Protein AF-A0A924E910-F1 (afdb_monomer)

Structure (mmCIF, N/CA/C/O backbone):
data_AF-A0A924E910-F1
#
_entry.id   AF-A0A924E910-F1
#
loop_
_atom_site.gro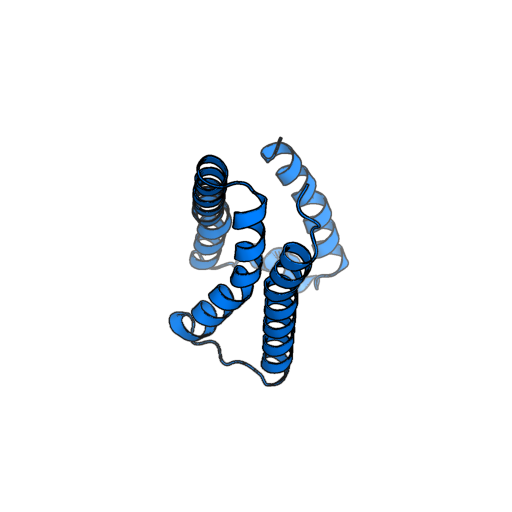up_PDB
_atom_site.id
_atom_site.type_symbol
_atom_site.label_atom_id
_atom_site.label_alt_id
_atom_site.label_comp_id
_atom_site.label_asym_id
_atom_site.label_entity_id
_atom_site.label_seq_id
_atom_site.pdbx_PDB_ins_code
_atom_site.Cartn_x
_atom_site.Cartn_y
_atom_site.Cartn_z
_atom_site.occupancy
_atom_site.B_iso_or_equiv
_atom_site.auth_seq_id
_atom_site.auth_comp_id
_atom_site.auth_asym_id
_atom_site.auth_atom_id
_atom_site.pdbx_PDB_model_num
ATOM 1 N N . PHE A 1 1 ? -12.199 16.173 -6.540 1.00 52.50 1 PHE A N 1
ATOM 2 C CA . PHE A 1 1 ? -10.868 16.522 -6.000 1.00 52.50 1 PHE A CA 1
ATOM 3 C C . PHE A 1 1 ? -9.825 15.440 -6.302 1.00 52.50 1 PHE A C 1
ATOM 5 O O . PHE A 1 1 ? -8.836 15.758 -6.940 1.00 52.50 1 PHE A O 1
ATOM 12 N N . VAL A 1 2 ? -10.078 14.164 -5.962 1.00 58.75 2 VAL A N 1
ATOM 13 C CA . VAL A 1 2 ? -9.112 13.043 -6.094 1.00 58.75 2 VAL A CA 1
ATOM 14 C C . VAL A 1 2 ? -8.5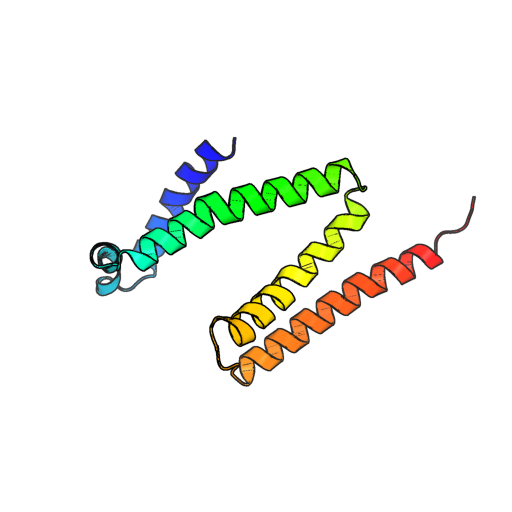35 12.845 -7.507 1.00 58.75 2 VAL A C 1
ATOM 16 O O . VAL A 1 2 ? -7.335 12.647 -7.646 1.00 58.75 2 VAL A O 1
ATOM 19 N N . VAL A 1 3 ? -9.348 12.962 -8.563 1.00 62.03 3 VAL A N 1
ATOM 20 C CA . VAL A 1 3 ? -8.888 12.710 -9.946 1.00 62.03 3 VAL A CA 1
ATOM 21 C C . VAL A 1 3 ? -7.816 13.713 -10.393 1.00 62.03 3 VAL A C 1
ATOM 23 O O . VAL A 1 3 ? -6.813 13.324 -10.980 1.00 62.03 3 VAL A O 1
ATOM 26 N N . TRP A 1 4 ? -7.985 14.995 -10.053 1.00 60.81 4 TRP A N 1
ATOM 27 C CA . TRP A 1 4 ? -7.036 16.050 -10.425 1.00 60.81 4 TRP A CA 1
ATOM 28 C C . TRP A 1 4 ? -5.718 15.935 -9.648 1.00 60.81 4 TRP A C 1
ATOM 30 O O . TRP A 1 4 ? -4.646 16.106 -10.223 1.00 60.81 4 TRP A O 1
ATOM 40 N N . SER A 1 5 ? -5.776 15.570 -8.360 1.00 66.81 5 SER A N 1
ATOM 41 C CA . SER A 1 5 ? -4.567 15.308 -7.567 1.00 66.81 5 SER A CA 1
ATOM 42 C C . SER A 1 5 ? -3.782 14.094 -8.070 1.00 66.81 5 SER A C 1
ATOM 44 O O . SER A 1 5 ? -2.555 14.111 -8.024 1.00 66.81 5 SER A O 1
ATOM 46 N N . SER A 1 6 ? -4.457 13.064 -8.595 1.00 72.31 6 SER A N 1
ATOM 47 C CA . SER A 1 6 ? -3.780 11.901 -9.179 1.00 72.31 6 SER A CA 1
ATOM 48 C C . SER A 1 6 ? -2.978 12.280 -10.422 1.00 72.31 6 SER A C 1
ATOM 50 O O . SER A 1 6 ? -1.845 11.832 -10.559 1.00 72.31 6 SER A O 1
ATOM 52 N N . SER A 1 7 ? -3.507 13.153 -11.286 1.00 75.62 7 SER A N 1
ATOM 53 C CA . SER A 1 7 ? -2.764 13.656 -12.450 1.00 75.62 7 SER A CA 1
ATOM 54 C C . SER A 1 7 ? -1.543 14.478 -12.044 1.00 75.62 7 SER A C 1
ATOM 56 O O . SER A 1 7 ? -0.474 14.315 -12.628 1.00 75.62 7 SER A O 1
ATOM 58 N N . VAL A 1 8 ? -1.677 15.311 -11.006 1.00 84.44 8 VAL A N 1
ATOM 59 C CA . VAL A 1 8 ? -0.549 16.078 -10.462 1.00 84.44 8 VAL A CA 1
ATOM 60 C C . VAL A 1 8 ? 0.523 15.158 -9.891 1.00 84.44 8 VAL A C 1
ATOM 62 O O . VAL A 1 8 ? 1.686 15.493 -10.037 1.00 84.44 8 VAL A O 1
ATOM 65 N N . ALA A 1 9 ? 0.173 14.010 -9.299 1.00 83.81 9 ALA A N 1
ATOM 66 C CA . ALA A 1 9 ? 1.138 13.055 -8.748 1.00 83.81 9 ALA A CA 1
ATOM 67 C C . ALA A 1 9 ? 1.951 12.305 -9.822 1.00 83.81 9 ALA A C 1
ATOM 69 O O . ALA A 1 9 ? 3.086 11.916 -9.555 1.00 83.81 9 ALA A O 1
ATOM 70 N N . ILE A 1 10 ? 1.428 12.143 -11.043 1.00 86.81 10 ILE A N 1
ATOM 71 C CA . ILE A 1 10 ? 2.152 11.462 -12.133 1.00 86.81 10 ILE A CA 1
ATOM 72 C C . ILE A 1 10 ? 3.457 12.195 -12.461 1.00 86.81 10 ILE A C 1
ATOM 74 O O . ILE A 1 10 ? 4.506 11.566 -12.559 1.00 86.81 10 ILE A O 1
ATOM 78 N N . LEU A 1 11 ? 3.408 13.523 -12.587 1.00 88.75 11 LEU A N 1
ATOM 79 C CA . LEU A 1 11 ? 4.567 14.343 -12.947 1.00 88.75 11 LEU A CA 1
ATOM 80 C C . LEU A 1 11 ? 5.748 14.233 -11.960 1.00 88.75 11 LEU A C 1
ATOM 82 O O . LEU A 1 11 ? 6.851 13.951 -12.423 1.00 88.75 11 LEU A O 1
ATOM 86 N N . PRO A 1 12 ? 5.584 14.403 -10.630 1.00 90.50 12 PRO A N 1
ATOM 87 C CA . PRO A 1 12 ? 6.669 14.246 -9.676 1.00 90.50 12 PRO A CA 1
ATOM 88 C C . PRO A 1 12 ? 7.150 12.799 -9.591 1.00 90.50 12 PRO A C 1
ATOM 90 O O . PRO A 1 12 ? 8.354 12.599 -9.501 1.00 90.50 12 PRO A O 1
ATOM 93 N N . PHE A 1 13 ? 6.277 11.786 -9.685 1.00 89.31 13 PHE A N 1
ATOM 94 C CA . PHE A 1 13 ? 6.741 10.391 -9.715 1.00 89.31 13 PHE A CA 1
ATOM 95 C C . PHE A 1 13 ? 7.563 10.082 -10.969 1.00 89.31 13 PHE A C 1
ATOM 97 O O . PHE A 1 13 ? 8.596 9.423 -10.879 1.00 89.31 13 PHE A O 1
ATOM 104 N N . MET A 1 14 ? 7.154 10.603 -12.126 1.00 89.12 14 MET A N 1
ATOM 105 C CA . MET A 1 14 ? 7.890 10.450 -13.377 1.00 89.12 14 MET A CA 1
ATOM 106 C C . MET A 1 14 ? 9.220 11.214 -13.338 1.00 89.12 14 MET A C 1
ATOM 108 O O . MET A 1 14 ? 10.241 10.668 -13.740 1.00 89.12 14 MET A O 1
ATOM 112 N N . ALA A 1 15 ? 9.244 12.431 -12.785 1.00 91.06 15 ALA A N 1
ATOM 113 C CA . ALA A 1 15 ? 10.478 13.184 -12.573 1.00 91.06 15 ALA A CA 1
ATOM 114 C C . ALA A 1 15 ? 11.443 12.440 -11.638 1.00 91.06 15 ALA A C 1
ATOM 116 O O . ALA A 1 15 ? 12.611 12.280 -11.982 1.00 91.06 15 ALA A O 1
ATOM 117 N N . LEU A 1 16 ? 10.944 11.927 -10.507 1.00 91.44 16 LEU A N 1
ATOM 118 C CA . LEU A 1 16 ? 11.732 11.143 -9.555 1.00 91.44 16 LEU A CA 1
ATOM 119 C C . LEU A 1 16 ? 12.300 9.874 -10.201 1.00 91.44 16 LEU A C 1
ATOM 121 O O . LEU A 1 16 ? 13.498 9.627 -10.085 1.00 91.44 16 LEU A O 1
ATOM 125 N N . SER A 1 17 ? 11.480 9.111 -10.928 1.00 90.19 17 SER A N 1
ATOM 126 C CA . SER A 1 17 ? 11.937 7.918 -11.653 1.00 90.19 17 SER A CA 1
ATOM 127 C C . SER A 1 17 ? 13.026 8.269 -12.672 1.00 90.19 17 SER A C 1
ATOM 129 O O . SER A 1 17 ? 14.064 7.619 -12.722 1.00 90.19 17 SER A O 1
ATOM 131 N N . LEU A 1 18 ? 12.878 9.365 -13.423 1.00 89.00 18 LEU A N 1
ATOM 132 C CA . LEU A 1 18 ? 13.910 9.801 -14.368 1.00 89.00 18 LEU A CA 1
ATOM 133 C C . LEU A 1 18 ? 15.215 10.228 -13.677 1.00 89.00 18 LEU A C 1
ATOM 135 O O . LEU A 1 18 ? 16.285 10.015 -14.250 1.00 89.00 18 LEU A O 1
ATOM 139 N N . THR A 1 19 ? 15.155 10.817 -12.481 1.00 93.00 19 THR A N 1
ATOM 140 C CA . THR A 1 19 ? 16.353 11.254 -11.744 1.00 93.00 19 THR A CA 1
ATOM 141 C C . THR A 1 19 ? 17.054 10.140 -10.969 1.00 93.00 19 THR A C 1
ATOM 143 O O . THR A 1 19 ? 18.274 10.198 -10.843 1.00 93.00 19 THR A O 1
ATOM 146 N N . PHE A 1 20 ? 16.312 9.160 -10.443 1.00 93.38 20 PHE A N 1
ATOM 147 C CA . PHE A 1 20 ? 16.840 8.154 -9.511 1.00 93.38 20 PHE A CA 1
ATOM 148 C C . PHE A 1 20 ? 16.936 6.744 -10.098 1.00 93.38 20 PHE A C 1
ATOM 150 O O . PHE A 1 20 ? 17.830 6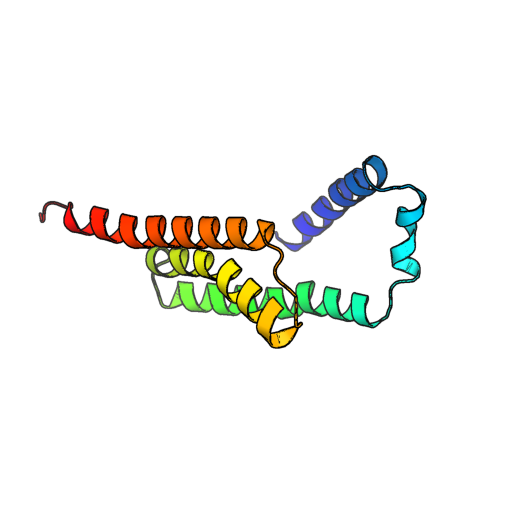.003 -9.694 1.00 93.38 20 PHE A O 1
ATOM 157 N N . ASP A 1 21 ? 16.059 6.363 -11.033 1.00 89.25 21 ASP A N 1
ATOM 158 C CA . ASP A 1 21 ? 16.114 5.029 -11.630 1.00 89.25 21 ASP A CA 1
ATOM 159 C C . ASP A 1 21 ? 17.172 4.963 -12.733 1.00 89.25 21 ASP A C 1
ATOM 161 O O . ASP A 1 21 ? 17.375 5.901 -13.517 1.00 89.25 21 ASP A O 1
ATOM 165 N N . ASP A 1 22 ? 17.804 3.796 -12.829 1.00 89.38 22 ASP A N 1
ATOM 166 C CA . ASP A 1 22 ? 18.791 3.500 -13.858 1.00 89.38 22 ASP A CA 1
ATOM 167 C C . ASP A 1 22 ? 18.208 3.732 -15.267 1.00 89.38 22 ASP A C 1
ATOM 169 O O . ASP A 1 22 ? 17.091 3.278 -15.557 1.00 89.38 22 ASP A O 1
ATOM 173 N N . PRO A 1 23 ? 18.945 4.374 -16.196 1.00 88.12 23 PRO A N 1
ATOM 174 C CA . PRO A 1 23 ? 18.435 4.671 -17.535 1.00 88.12 23 PRO A CA 1
ATOM 175 C C . PRO A 1 23 ? 17.929 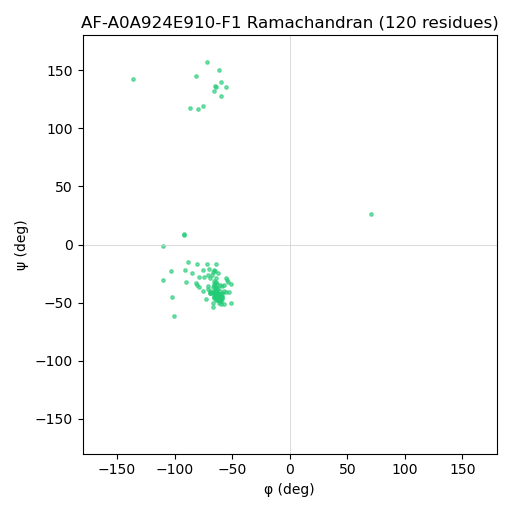3.443 -18.303 1.00 88.12 23 PRO A C 1
ATOM 177 O O . PRO A 1 23 ? 17.016 3.566 -19.119 1.00 88.12 23 PRO A O 1
ATOM 180 N N . SER A 1 24 ? 18.488 2.263 -18.020 1.00 87.00 24 SER A N 1
ATOM 181 C CA . SER A 1 24 ? 18.095 0.980 -18.614 1.00 87.00 24 SER A CA 1
ATOM 182 C C . SER A 1 24 ? 16.717 0.479 -18.155 1.00 87.00 24 SER A C 1
ATOM 184 O O . SER A 1 24 ? 16.094 -0.325 -18.848 1.00 87.00 24 SER A O 1
ATOM 186 N N . LEU A 1 25 ? 16.214 0.949 -17.009 1.00 87.12 25 LEU A N 1
ATOM 187 C CA . LEU A 1 25 ? 14.940 0.520 -16.427 1.00 87.12 25 LEU A CA 1
ATOM 188 C C . LEU A 1 25 ? 13.751 1.376 -16.886 1.00 87.12 25 LEU A C 1
ATOM 190 O O . LEU A 1 25 ? 12.620 0.890 -16.875 1.00 87.12 25 LEU A O 1
ATOM 194 N N . ARG A 1 26 ? 14.000 2.610 -17.343 1.00 86.75 26 ARG A N 1
ATOM 195 C CA . ARG A 1 26 ? 12.977 3.638 -17.633 1.00 86.75 26 ARG A CA 1
ATOM 196 C C . ARG A 1 26 ? 11.870 3.192 -18.589 1.00 86.75 26 ARG A C 1
ATOM 198 O O . ARG A 1 26 ? 10.742 3.663 -18.483 1.00 86.75 26 ARG A O 1
ATOM 205 N N . TRP A 1 27 ? 12.183 2.283 -19.510 1.00 87.38 27 TRP A N 1
ATOM 206 C CA . TRP A 1 27 ? 11.254 1.817 -20.545 1.00 87.38 27 TRP A CA 1
ATOM 207 C C . TRP A 1 27 ? 10.791 0.371 -20.356 1.00 87.38 27 TRP A C 1
ATOM 209 O O . TRP A 1 27 ? 9.947 -0.097 -21.111 1.00 87.38 27 TRP A O 1
ATOM 219 N N . ARG A 1 28 ? 11.271 -0.336 -19.324 1.00 87.94 28 ARG A N 1
ATOM 220 C CA . ARG A 1 28 ? 10.954 -1.764 -19.109 1.00 87.94 28 ARG A CA 1
ATOM 221 C C . ARG A 1 28 ? 9.481 -2.041 -18.825 1.00 87.94 28 ARG A C 1
ATOM 223 O O . ARG A 1 28 ? 9.045 -3.183 -18.925 1.00 87.94 28 ARG A O 1
ATOM 230 N N . TRP A 1 29 ? 8.710 -1.020 -18.463 1.00 85.69 29 TRP A N 1
ATOM 231 C CA . TRP A 1 29 ? 7.265 -1.143 -18.291 1.00 85.69 29 TRP A CA 1
ATOM 232 C C . TRP A 1 29 ? 6.538 -1.438 -19.614 1.00 85.69 29 TRP A C 1
ATOM 234 O O . TRP A 1 29 ? 5.450 -2.010 -19.578 1.00 85.69 29 TRP A O 1
ATOM 244 N N . LEU A 1 30 ? 7.141 -1.123 -20.769 1.00 88.56 30 LEU A N 1
ATOM 245 C CA . LEU A 1 30 ? 6.621 -1.505 -22.088 1.00 88.56 30 LEU A CA 1
ATOM 246 C C . LEU A 1 30 ? 6.644 -3.027 -22.294 1.00 88.56 30 LEU A C 1
ATOM 248 O O . LEU A 1 30 ? 5.743 -3.573 -22.922 1.00 88.56 30 LEU A O 1
ATOM 252 N N . ASP A 1 31 ? 7.617 -3.708 -21.686 1.00 92.88 31 ASP A N 1
ATOM 253 C CA . ASP A 1 31 ? 7.763 -5.168 -21.727 1.00 92.88 31 ASP A CA 1
ATOM 254 C C . ASP A 1 31 ? 7.059 -5.863 -20.547 1.00 92.88 31 ASP A C 1
ATOM 256 O O . ASP A 1 31 ? 7.246 -7.060 -20.297 1.00 92.88 31 ASP A O 1
ATOM 260 N N . ALA A 1 32 ? 6.271 -5.121 -19.762 1.00 90.94 32 ALA A N 1
ATOM 261 C CA . ALA A 1 32 ? 5.589 -5.677 -18.606 1.00 90.94 32 ALA A CA 1
ATOM 262 C C . ALA A 1 32 ? 4.562 -6.733 -19.031 1.00 90.94 32 ALA A C 1
ATOM 264 O O . ALA A 1 32 ? 3.763 -6.547 -19.950 1.00 90.94 32 ALA A O 1
ATOM 265 N N . ARG A 1 33 ? 4.542 -7.851 -18.301 1.00 94.69 33 ARG A N 1
ATOM 266 C CA . ARG A 1 33 ? 3.580 -8.930 -18.541 1.00 94.69 33 ARG A CA 1
ATOM 267 C C . ARG A 1 33 ? 2.144 -8.422 -18.339 1.00 94.69 33 ARG A C 1
ATOM 269 O O . ARG A 1 33 ? 1.916 -7.599 -17.449 1.00 94.69 33 ARG A O 1
ATOM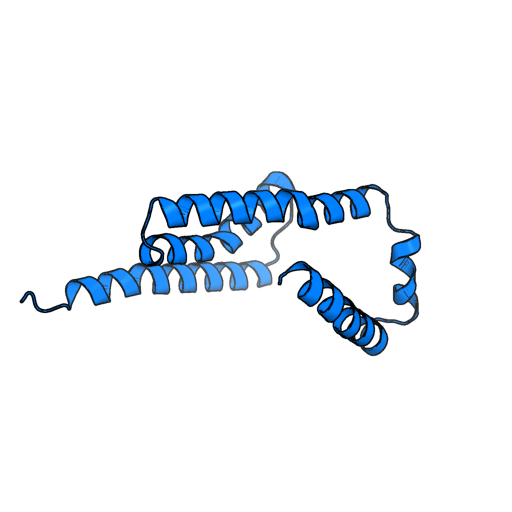 276 N N . PRO A 1 34 ? 1.147 -8.980 -19.050 1.00 93.50 34 PRO A N 1
ATOM 277 C CA . PRO A 1 34 ? -0.263 -8.635 -18.842 1.00 93.50 34 PRO A CA 1
ATOM 278 C C . PRO A 1 34 ? -0.724 -8.775 -17.383 1.00 93.50 34 PRO A C 1
ATOM 280 O O . PRO A 1 34 ? -1.538 -7.989 -16.905 1.00 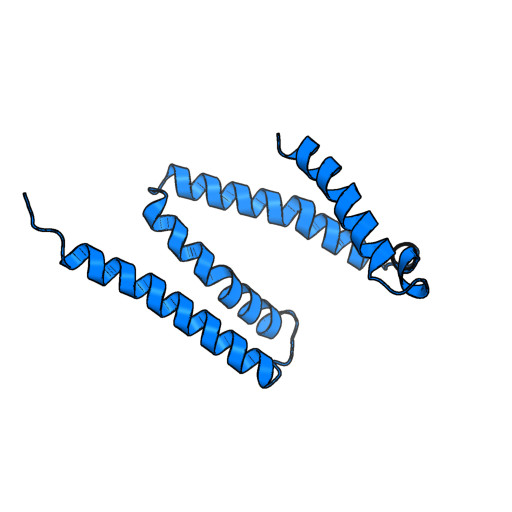93.50 34 PRO A O 1
ATOM 283 N N . SER A 1 35 ? -0.154 -9.728 -16.639 1.00 93.50 35 SER A N 1
ATOM 284 C CA . SER A 1 35 ? -0.411 -9.905 -15.207 1.00 93.50 35 SER A CA 1
ATOM 285 C C . SER A 1 35 ? -0.026 -8.684 -14.365 1.00 93.50 35 SER A C 1
ATOM 287 O O . SER A 1 35 ? -0.712 -8.383 -13.394 1.00 93.50 35 SER A O 1
ATOM 289 N N . SER A 1 36 ? 1.039 -7.964 -14.729 1.00 92.44 36 SER A N 1
ATOM 290 C CA . SER A 1 36 ? 1.474 -6.755 -14.020 1.00 92.44 36 SER A CA 1
ATOM 291 C C . SER A 1 36 ? 0.482 -5.610 -14.218 1.00 92.44 36 SER A C 1
ATOM 293 O O . SER A 1 36 ? 0.139 -4.915 -13.264 1.00 92.44 36 SER A O 1
ATOM 295 N N . TRP A 1 37 ? -0.044 -5.461 -15.437 1.00 92.88 37 TRP A N 1
ATOM 296 C CA . TRP A 1 37 ? -1.107 -4.499 -15.735 1.00 92.88 37 TRP A CA 1
ATOM 297 C C . TRP A 1 37 ? -2.402 -4.836 -14.995 1.00 92.88 37 TRP A C 1
ATOM 299 O O . TRP A 1 37 ? -3.016 -3.951 -14.400 1.00 92.88 37 TRP A O 1
ATOM 309 N N . LEU A 1 38 ? -2.783 -6.118 -14.961 1.00 94.50 38 LEU A N 1
ATOM 310 C CA . LEU A 1 38 ? -3.934 -6.590 -14.187 1.00 94.50 38 LEU A CA 1
ATOM 311 C C . LEU A 1 38 ? -3.763 -6.332 -12.686 1.00 94.50 38 LEU A C 1
ATOM 313 O O . LEU A 1 38 ? -4.703 -5.871 -12.043 1.00 94.50 38 LEU A O 1
ATOM 317 N N . ALA A 1 39 ? -2.573 -6.570 -12.131 1.00 92.31 39 ALA A N 1
ATOM 318 C CA . ALA A 1 39 ? -2.275 -6.260 -10.735 1.00 92.31 39 ALA A CA 1
ATOM 319 C C . ALA A 1 39 ? -2.397 -4.753 -10.451 1.00 92.31 39 ALA A C 1
ATOM 321 O O . ALA A 1 39 ? -3.015 -4.363 -9.460 1.00 92.31 39 ALA A O 1
ATOM 322 N N . GLY A 1 40 ? -1.884 -3.903 -11.348 1.00 91.56 40 GLY A N 1
ATOM 323 C CA . GLY A 1 40 ? -2.037 -2.449 -11.258 1.00 91.56 40 GLY A CA 1
ATOM 324 C C . GLY A 1 40 ? -3.501 -2.003 -11.307 1.00 91.56 40 GLY A C 1
ATOM 325 O O . GLY A 1 40 ? -3.932 -1.214 -10.468 1.00 91.56 40 GLY A O 1
ATOM 326 N N . ALA A 1 41 ? -4.293 -2.558 -12.227 1.00 92.12 41 ALA A N 1
ATOM 327 C CA . ALA A 1 41 ? -5.727 -2.285 -12.328 1.00 92.12 41 ALA A CA 1
ATOM 328 C C . ALA A 1 41 ? -6.496 -2.759 -11.081 1.00 92.12 41 ALA A C 1
ATOM 330 O O . ALA A 1 41 ? -7.360 -2.044 -10.570 1.00 92.12 41 ALA A O 1
ATOM 331 N N . TYR A 1 42 ? -6.155 -3.937 -10.555 1.00 92.06 42 TYR A N 1
ATOM 332 C CA . TYR A 1 42 ? -6.724 -4.459 -9.316 1.00 92.06 42 TYR A CA 1
ATOM 333 C C . TYR A 1 42 ? -6.426 -3.537 -8.126 1.00 92.06 42 TYR A C 1
ATOM 335 O O . TYR A 1 42 ? -7.343 -3.167 -7.397 1.00 92.06 42 TYR A O 1
ATOM 343 N N . LEU A 1 43 ? -5.175 -3.107 -7.951 1.00 91.06 43 LEU A N 1
ATOM 344 C CA . LEU A 1 43 ? -4.787 -2.197 -6.868 1.00 91.06 43 LEU A CA 1
ATOM 345 C C . LEU A 1 43 ? -5.437 -0.811 -7.027 1.00 91.06 43 LEU A C 1
ATOM 347 O O . LEU A 1 43 ? -6.005 -0.264 -6.079 1.00 91.06 43 LEU A O 1
ATOM 351 N N . GLY A 1 44 ? -5.398 -0.253 -8.237 1.00 89.12 44 GLY A N 1
ATOM 352 C CA . GLY A 1 44 ? -5.893 1.091 -8.526 1.00 89.12 44 GLY A CA 1
ATOM 353 C C . GLY A 1 44 ? -7.413 1.217 -8.444 1.00 89.12 44 GLY A C 1
ATOM 354 O O . GLY A 1 44 ? -7.910 2.182 -7.871 1.00 89.12 44 GLY A O 1
ATOM 355 N N . TRP A 1 45 ? -8.164 0.242 -8.962 1.00 90.00 45 TRP A N 1
ATOM 356 C CA . TRP A 1 45 ? -9.629 0.288 -8.943 1.00 90.00 45 TRP A CA 1
ATOM 357 C C . TRP A 1 45 ? -10.228 -0.571 -7.844 1.00 90.00 45 TRP A C 1
ATOM 359 O O . TRP A 1 45 ? -10.912 -0.044 -6.971 1.00 90.00 45 TRP A O 1
ATOM 369 N N . VAL A 1 46 ? -9.991 -1.881 -7.872 1.00 92.06 46 VAL A N 1
ATOM 370 C CA . VAL A 1 46 ? -10.711 -2.822 -7.003 1.00 92.06 46 VAL A CA 1
ATOM 371 C C . VAL A 1 46 ? -10.348 -2.586 -5.540 1.00 92.06 46 VAL A C 1
ATOM 373 O O . VAL A 1 46 ? -11.234 -2.322 -4.728 1.00 92.06 46 VAL A O 1
ATOM 376 N N . ALA A 1 47 ? -9.058 -2.600 -5.203 1.00 90.50 47 ALA A N 1
ATOM 377 C CA . ALA A 1 47 ? -8.606 -2.399 -3.829 1.00 90.50 47 ALA A CA 1
ATOM 378 C C . ALA A 1 47 ? -8.982 -1.004 -3.303 1.00 90.50 47 ALA A C 1
ATOM 380 O O . ALA A 1 47 ? -9.436 -0.881 -2.167 1.00 90.50 47 ALA A O 1
ATOM 381 N N . THR A 1 48 ? -8.886 0.032 -4.142 1.00 88.06 48 THR A N 1
ATOM 382 C CA . THR A 1 48 ? -9.265 1.406 -3.775 1.00 88.06 48 THR A CA 1
ATOM 383 C C . THR A 1 48 ? -10.769 1.542 -3.535 1.00 88.06 48 THR A C 1
ATOM 385 O O . THR A 1 48 ? -11.176 2.042 -2.487 1.00 88.06 48 THR A O 1
ATOM 388 N N . VAL A 1 49 ? -11.617 1.074 -4.458 1.00 90.38 49 VAL A N 1
ATOM 389 C CA . VAL A 1 49 ? -13.083 1.149 -4.319 1.00 90.38 49 VAL A CA 1
ATOM 390 C C . VAL A 1 49 ? -13.546 0.346 -3.113 1.00 90.38 49 VAL A C 1
ATOM 392 O O . VAL A 1 49 ? -14.327 0.862 -2.312 1.00 90.38 49 VAL A O 1
ATOM 395 N N . LEU A 1 50 ? -13.055 -0.884 -2.947 1.00 91.56 50 LEU A N 1
ATOM 396 C CA . LEU A 1 50 ? -13.406 -1.717 -1.800 1.00 91.56 50 LEU A CA 1
ATOM 397 C C . LEU A 1 50 ? -12.921 -1.085 -0.495 1.00 91.56 50 LEU A C 1
ATOM 399 O O . LEU A 1 50 ? -13.716 -0.937 0.432 1.00 91.56 50 LEU A O 1
ATOM 403 N N . GLY A 1 51 ? -11.663 -0.644 -0.440 1.00 88.50 51 GLY A N 1
ATOM 404 C CA . GLY A 1 51 ? -11.072 0.000 0.731 1.00 88.50 51 GLY A CA 1
ATOM 405 C C . GLY A 1 51 ? -11.848 1.242 1.164 1.00 88.50 51 GLY A C 1
ATOM 406 O O . GLY A 1 51 ? -12.270 1.334 2.317 1.00 88.50 51 GLY A O 1
ATOM 407 N N . TYR A 1 52 ? -12.127 2.161 0.234 1.00 86.88 52 TYR A N 1
ATOM 408 C CA . TYR A 1 52 ? -12.930 3.350 0.524 1.00 86.88 52 TYR A CA 1
ATOM 409 C C . TYR A 1 52 ? -14.371 3.001 0.899 1.00 86.88 52 TYR A C 1
ATOM 411 O O . TYR A 1 52 ? -14.925 3.616 1.810 1.00 86.88 52 TYR A O 1
ATOM 419 N N . SER A 1 53 ? -14.992 2.021 0.241 1.00 88.62 53 SER A N 1
ATOM 420 C CA . SER A 1 53 ? -16.376 1.619 0.532 1.00 88.62 53 SER A CA 1
ATOM 421 C C . SER A 1 53 ? -16.509 1.017 1.934 1.00 88.62 53 SER A C 1
ATOM 423 O O . SER A 1 53 ? -17.399 1.405 2.691 1.00 88.62 53 SER A O 1
ATOM 425 N N . LEU A 1 54 ? -15.588 0.129 2.320 1.00 88.69 54 LEU A N 1
ATOM 426 C CA . LEU A 1 54 ? -15.506 -0.449 3.665 1.00 88.69 54 LEU A CA 1
ATOM 427 C C . LEU A 1 54 ? -15.216 0.626 4.717 1.00 88.69 54 LEU A C 1
ATOM 429 O O . LEU A 1 54 ? -15.920 0.709 5.724 1.00 88.69 54 LEU A O 1
ATOM 433 N N . TRP A 1 55 ? -14.228 1.488 4.464 1.00 85.62 55 TRP A N 1
ATOM 434 C CA . TRP A 1 55 ? -13.843 2.561 5.381 1.00 85.62 55 TRP A CA 1
ATOM 435 C C . TRP A 1 55 ? -14.979 3.560 5.615 1.00 85.62 55 TRP A C 1
ATOM 437 O O . TRP A 1 55 ? -15.351 3.844 6.755 1.00 85.62 55 TRP A O 1
ATOM 447 N N . THR A 1 56 ? -15.587 4.064 4.541 1.00 85.88 56 THR A N 1
ATOM 448 C CA . THR A 1 56 ? -16.718 4.998 4.639 1.00 85.88 56 THR A CA 1
ATOM 449 C C . THR A 1 56 ? -17.950 4.334 5.251 1.00 85.88 56 THR A C 1
ATOM 451 O O . THR A 1 56 ? -18.655 4.969 6.036 1.00 85.88 56 THR A O 1
ATOM 454 N N . GLY A 1 57 ? -18.191 3.051 4.964 1.00 86.75 57 GLY A N 1
ATOM 455 C CA . GLY A 1 57 ? -19.238 2.257 5.608 1.00 86.75 57 GLY A CA 1
ATOM 456 C C . GLY A 1 57 ? -19.043 2.132 7.121 1.00 86.75 57 GLY A C 1
ATOM 457 O O . GLY A 1 57 ? -20.000 2.311 7.878 1.00 86.75 57 GLY A O 1
ATOM 458 N N . LEU A 1 58 ? -17.809 1.897 7.575 1.00 85.44 58 LEU A N 1
ATOM 459 C CA . LEU A 1 58 ? -17.465 1.844 8.999 1.00 85.44 58 LEU A CA 1
ATOM 460 C C . LEU A 1 58 ? -17.637 3.202 9.678 1.00 85.44 58 LEU A C 1
ATOM 462 O O . LEU A 1 58 ? -18.248 3.264 10.742 1.00 85.44 58 LEU A O 1
ATOM 466 N N . LEU A 1 59 ? -17.180 4.288 9.051 1.00 85.75 59 LEU A N 1
ATOM 467 C CA . LEU A 1 59 ? -17.334 5.642 9.597 1.00 85.75 59 LEU A CA 1
ATOM 468 C C . LEU A 1 59 ? -18.797 6.086 9.714 1.00 85.75 59 LEU A C 1
ATOM 470 O O . LEU A 1 59 ? -19.132 6.865 10.602 1.00 85.75 59 LEU A O 1
ATOM 474 N N . LYS A 1 60 ? -19.686 5.577 8.853 1.00 85.06 60 LYS A N 1
ATOM 475 C CA . LYS A 1 60 ? -21.132 5.828 8.970 1.00 85.06 60 LYS A CA 1
ATOM 476 C C . LYS A 1 60 ? -21.762 5.132 10.182 1.00 85.06 60 LYS A C 1
ATOM 478 O O . LYS A 1 60 ? -22.772 5.611 10.684 1.00 85.06 60 LYS A O 1
ATOM 483 N N . ARG A 1 61 ? -21.208 3.996 10.628 1.00 83.50 61 ARG A N 1
ATOM 484 C CA . ARG A 1 61 ? -21.773 3.156 11.707 1.00 83.50 61 ARG A CA 1
ATOM 485 C C . ARG A 1 61 ? -21.056 3.321 13.047 1.00 83.50 61 ARG A C 1
ATOM 487 O O . ARG A 1 61 ? -21.637 3.032 14.093 1.00 83.50 61 ARG A O 1
ATOM 494 N N . HIS A 1 62 ? -19.805 3.773 13.033 1.00 82.19 62 HIS A N 1
ATOM 495 C CA . HIS A 1 62 ? -18.966 3.920 14.215 1.00 82.19 62 HIS A CA 1
ATOM 496 C C . HIS A 1 62 ? -18.213 5.256 14.201 1.00 82.19 62 HIS A C 1
ATOM 498 O O . HIS A 1 62 ? -17.733 5.680 13.151 1.00 82.19 62 HIS A O 1
ATOM 504 N N . PRO A 1 63 ? -18.045 5.911 15.366 1.00 78.69 63 PRO A N 1
ATOM 505 C CA . PRO A 1 63 ? -17.259 7.135 15.458 1.00 78.69 63 PRO A CA 1
ATOM 506 C C . PRO A 1 63 ? -15.813 6.879 15.020 1.00 78.69 63 PRO A C 1
ATOM 508 O O . PRO A 1 63 ? -15.219 5.862 15.389 1.00 78.69 63 PRO A O 1
ATOM 511 N N . ALA A 1 64 ? -15.230 7.832 14.286 1.00 75.25 64 ALA A N 1
ATOM 512 C CA . ALA A 1 64 ? -13.903 7.711 13.671 1.00 75.25 64 ALA A CA 1
ATOM 513 C C . ALA A 1 64 ? -12.806 7.254 14.647 1.00 75.25 64 ALA A C 1
ATOM 515 O O . ALA A 1 64 ? -11.935 6.467 14.286 1.00 75.25 64 ALA A O 1
ATOM 516 N N . ASN A 1 65 ? -12.904 7.666 15.914 1.00 74.62 65 ASN A N 1
ATOM 517 C CA . ASN A 1 65 ? -11.938 7.324 16.955 1.00 74.62 65 ASN A CA 1
ATOM 518 C C . ASN A 1 65 ? -11.883 5.818 17.288 1.00 74.62 65 ASN A C 1
ATOM 520 O O . ASN A 1 65 ? -10.875 5.337 17.792 1.00 74.62 65 ASN A O 1
ATOM 524 N N . ARG A 1 66 ? -12.949 5.054 17.003 1.00 72.81 66 ARG A N 1
ATOM 525 C CA . ARG A 1 66 ? -12.938 3.586 17.146 1.00 72.81 66 ARG A CA 1
ATOM 526 C C . ARG A 1 66 ? -12.377 2.870 15.924 1.00 72.81 66 ARG A C 1
ATOM 528 O O . ARG A 1 66 ? -11.913 1.746 16.063 1.00 72.81 66 ARG A O 1
ATOM 535 N N . VAL A 1 67 ? -12.439 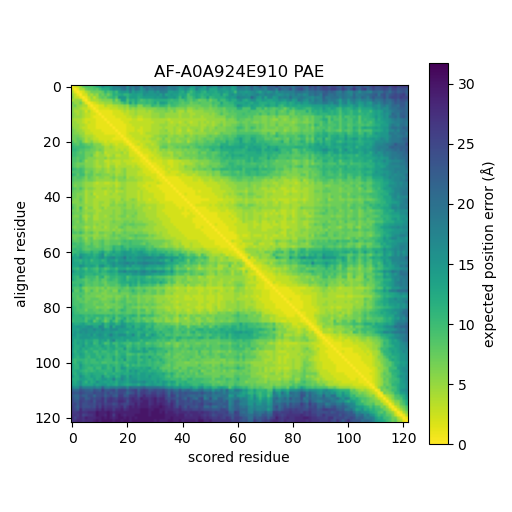3.492 14.747 1.00 76.38 67 VAL A N 1
ATOM 536 C CA . VAL A 1 67 ? -12.025 2.867 13.482 1.00 76.38 67 VAL A CA 1
ATOM 537 C C . VAL A 1 67 ? -10.543 3.128 13.196 1.00 76.38 67 VAL A C 1
ATOM 539 O O . VAL A 1 67 ? -9.857 2.258 12.671 1.00 76.38 67 VAL A O 1
ATOM 542 N N . ALA A 1 68 ? -10.017 4.282 13.622 1.00 76.06 68 ALA A N 1
ATOM 543 C CA . ALA A 1 68 ? -8.620 4.673 13.416 1.00 76.06 68 ALA A CA 1
ATOM 544 C C . ALA A 1 68 ? -7.569 3.637 13.886 1.00 76.06 68 ALA A C 1
ATOM 546 O O . ALA A 1 68 ? -6.620 3.399 13.137 1.00 76.06 68 ALA A O 1
ATOM 547 N N . PRO A 1 69 ? -7.716 2.958 15.045 1.00 74.12 69 PRO A N 1
ATOM 548 C CA . PRO A 1 69 ? -6.741 1.957 15.481 1.00 74.12 69 PRO A CA 1
ATOM 549 C C . PRO A 1 69 ? -6.680 0.713 14.584 1.00 74.12 69 PRO A C 1
ATOM 551 O O . PRO A 1 69 ? -5.648 0.051 14.546 1.00 74.12 69 PRO A O 1
ATOM 554 N N . PHE A 1 70 ? -7.744 0.387 13.837 1.00 75.69 70 PHE A N 1
ATOM 555 C CA . PHE A 1 70 ? -7.745 -0.781 12.945 1.00 75.69 70 PHE A CA 1
ATOM 556 C C . PHE A 1 70 ? -6.786 -0.619 11.761 1.00 75.69 70 PHE A C 1
ATOM 558 O O . PHE A 1 70 ? -6.257 -1.616 11.272 1.00 75.69 70 PHE A O 1
ATOM 565 N N . SER A 1 71 ? -6.488 0.616 11.343 1.00 81.19 71 SER A N 1
ATOM 566 C CA . SER A 1 71 ? -5.516 0.880 10.274 1.00 81.19 71 SER A CA 1
ATOM 567 C C . SER A 1 71 ? -4.102 0.418 10.632 1.00 81.19 71 SER A C 1
ATOM 569 O O . SER A 1 71 ? -3.321 0.082 9.747 1.00 81.19 71 SER A O 1
ATOM 571 N N . LEU A 1 72 ? -3.777 0.328 11.924 1.00 78.00 72 LEU A N 1
ATOM 572 C CA . LEU A 1 72 ? -2.493 -0.197 12.391 1.00 78.00 72 LEU A CA 1
ATOM 573 C C . LEU A 1 72 ? -2.374 -1.721 12.202 1.00 78.00 72 LEU A C 1
ATOM 575 O O . LEU A 1 72 ? -1.271 -2.257 12.236 1.00 78.00 72 LEU A O 1
ATOM 579 N N . GLY A 1 73 ? -3.492 -2.422 11.985 1.00 80.25 73 GLY A N 1
ATOM 580 C CA . GLY A 1 73 ? -3.513 -3.850 11.660 1.00 80.25 73 GLY A CA 1
ATOM 581 C C . GLY A 1 73 ? -3.225 -4.159 10.187 1.00 80.25 73 GLY A C 1
ATOM 582 O O . GLY A 1 73 ? -2.874 -5.292 9.868 1.00 80.25 73 GLY A O 1
ATOM 583 N N . VAL A 1 74 ? -3.321 -3.169 9.290 1.00 86.31 74 VAL A N 1
ATOM 584 C CA . VAL A 1 74 ? -3.043 -3.320 7.847 1.00 86.31 74 VAL A CA 1
ATOM 585 C C . VAL A 1 74 ? -1.690 -3.988 7.558 1.00 86.31 74 VAL A C 1
ATOM 587 O O . VAL A 1 74 ? -1.687 -4.964 6.808 1.00 86.31 74 VAL A O 1
ATOM 590 N N . PRO A 1 75 ? -0.550 -3.555 8.139 1.00 82.19 75 PRO A N 1
ATOM 591 C CA . PRO A 1 75 ? 0.734 -4.210 7.887 1.00 82.19 75 PRO A CA 1
ATOM 592 C C . PRO A 1 75 ? 0.760 -5.674 8.344 1.00 82.19 75 PRO A C 1
ATOM 594 O O . PRO A 1 75 ? 1.324 -6.512 7.648 1.00 82.19 75 PRO A O 1
ATOM 597 N N . VAL A 1 76 ? 0.113 -6.006 9.466 1.00 83.12 76 VAL A N 1
ATOM 598 C CA . VAL A 1 76 ? 0.043 -7.386 9.977 1.00 83.12 76 VAL A CA 1
ATOM 599 C C . VAL A 1 76 ? -0.730 -8.283 9.010 1.00 83.12 76 VAL A C 1
ATOM 601 O O . VAL A 1 76 ? -0.275 -9.379 8.689 1.00 83.12 76 VAL A O 1
ATOM 604 N N . VAL A 1 77 ? -1.871 -7.807 8.503 1.00 86.69 77 VAL A N 1
ATOM 605 C CA . VAL A 1 77 ? -2.666 -8.534 7.502 1.00 86.69 77 VAL A CA 1
ATOM 606 C C . VAL A 1 77 ? -1.894 -8.676 6.189 1.00 86.69 77 VAL A C 1
ATOM 608 O O . VAL A 1 77 ? -1.897 -9.755 5.602 1.00 86.69 77 VAL A O 1
ATOM 611 N N . GLY A 1 78 ? -1.198 -7.622 5.752 1.00 87.94 78 GLY A N 1
ATOM 612 C CA . GLY A 1 78 ? -0.354 -7.655 4.557 1.00 87.94 78 GLY A CA 1
ATOM 613 C C . GLY A 1 78 ? 0.754 -8.706 4.650 1.00 87.94 78 GLY A C 1
ATOM 614 O O . GLY A 1 78 ? 0.919 -9.499 3.730 1.00 87.94 78 GLY A O 1
ATOM 615 N N . LEU A 1 79 ? 1.448 -8.777 5.789 1.00 86.94 79 LEU A N 1
ATOM 616 C CA . LEU A 1 79 ? 2.474 -9.790 6.054 1.00 86.94 79 LEU A CA 1
ATOM 617 C C . LEU A 1 79 ? 1.896 -11.206 6.096 1.00 86.94 79 LEU A C 1
ATOM 619 O O . LEU A 1 79 ? 2.445 -12.114 5.478 1.00 86.94 79 LEU A O 1
ATOM 623 N N . ALA A 1 80 ? 0.773 -11.398 6.792 1.00 87.50 80 ALA A N 1
ATOM 624 C CA . ALA A 1 80 ? 0.103 -12.694 6.850 1.00 87.50 80 ALA A CA 1
ATOM 625 C C . ALA A 1 80 ? -0.326 -13.172 5.452 1.00 87.50 80 ALA A C 1
ATOM 627 O O . ALA A 1 80 ? -0.168 -14.349 5.130 1.00 87.50 80 ALA A O 1
ATOM 628 N N . ALA A 1 81 ? -0.814 -12.261 4.606 1.00 88.81 81 ALA A N 1
ATOM 629 C CA . ALA A 1 81 ? -1.143 -12.553 3.216 1.00 88.81 81 ALA A CA 1
ATOM 630 C C . ALA A 1 81 ? 0.109 -12.842 2.368 1.00 88.81 81 ALA A C 1
ATOM 632 O O . ALA A 1 81 ? 0.096 -13.789 1.587 1.00 88.81 81 ALA A O 1
ATOM 633 N N . GLY A 1 82 ? 1.200 -12.089 2.537 1.00 87.62 82 GLY A N 1
ATOM 634 C CA . GLY A 1 82 ? 2.465 -12.328 1.829 1.00 87.62 82 GLY A CA 1
ATOM 635 C C . GLY A 1 82 ? 3.045 -13.714 2.122 1.00 87.62 82 GLY A C 1
ATOM 636 O O . GLY A 1 82 ? 3.378 -14.468 1.211 1.00 87.62 82 GLY A O 1
ATOM 637 N N . VAL A 1 83 ? 3.060 -14.111 3.394 1.00 88.69 83 VAL A N 1
ATOM 638 C CA . VAL A 1 83 ? 3.557 -15.430 3.815 1.00 88.69 83 VAL A CA 1
ATOM 639 C C . VAL A 1 83 ? 2.586 -16.545 3.424 1.00 88.69 83 VAL A C 1
ATOM 641 O O . VAL A 1 83 ? 3.003 -17.567 2.890 1.00 88.69 83 VAL A O 1
ATOM 644 N N . GLY A 1 84 ? 1.289 -16.365 3.690 1.00 90.62 84 GLY A N 1
ATOM 645 C CA . GLY A 1 84 ? 0.290 -17.423 3.527 1.00 90.62 84 GLY A CA 1
ATOM 646 C C . GLY A 1 84 ? -0.202 -17.625 2.093 1.00 90.62 84 GLY A C 1
ATOM 647 O O . GLY A 1 84 ? -0.493 -18.754 1.711 1.00 90.62 84 GLY A O 1
ATOM 648 N N . ILE A 1 85 ? -0.313 -16.551 1.306 1.00 90.75 85 ILE A N 1
ATOM 649 C CA . ILE A 1 85 ? -0.868 -16.581 -0.059 1.00 90.75 85 ILE A CA 1
ATOM 650 C C . ILE A 1 85 ? 0.248 -16.528 -1.103 1.00 90.75 85 ILE A C 1
ATOM 652 O O . ILE A 1 85 ? 0.207 -17.287 -2.067 1.00 90.75 85 ILE A O 1
ATOM 656 N N . LEU A 1 86 ? 1.236 -15.641 -0.929 1.00 86.50 86 LEU A N 1
ATOM 657 C CA . LEU A 1 86 ? 2.337 -15.485 -1.890 1.00 86.50 86 LEU A CA 1
ATOM 658 C C . LEU A 1 86 ? 3.524 -16.421 -1.604 1.00 86.50 86 LEU A C 1
ATOM 660 O O . LEU A 1 86 ? 4.357 -16.614 -2.487 1.00 86.50 86 LEU A O 1
ATOM 664 N N . GLY A 1 87 ? 3.598 -17.023 -0.412 1.00 86.75 87 GLY A N 1
ATOM 665 C CA . GLY A 1 87 ? 4.703 -17.903 -0.025 1.00 86.75 87 GLY A CA 1
ATOM 666 C C . GLY A 1 87 ? 6.022 -17.158 0.202 1.00 86.75 87 GLY A C 1
ATOM 667 O O . GLY A 1 87 ? 7.093 -17.737 0.021 1.00 86.75 87 GLY A O 1
ATOM 668 N N . GLU A 1 88 ? 5.966 -15.872 0.556 1.00 87.50 88 GLU A N 1
ATOM 669 C CA . GLU A 1 88 ? 7.166 -15.068 0.793 1.00 87.50 88 GLU A CA 1
ATOM 670 C C . GLU A 1 88 ? 7.947 -15.570 2.016 1.00 87.50 88 GLU A C 1
ATOM 672 O O . GLU A 1 88 ? 7.397 -15.774 3.101 1.00 87.50 88 GLU A O 1
ATOM 677 N N . VAL A 1 89 ? 9.262 -15.736 1.851 1.00 85.00 89 VAL A N 1
ATOM 678 C CA . VAL A 1 89 ? 10.167 -16.113 2.942 1.00 85.00 89 VAL A CA 1
ATOM 679 C C . VAL A 1 89 ? 10.632 -14.854 3.663 1.00 85.00 89 VAL A C 1
ATOM 681 O O . VAL A 1 89 ? 11.312 -14.007 3.084 1.00 85.00 89 VAL A O 1
ATOM 684 N N . ILE A 1 90 ? 10.293 -14.749 4.948 1.00 82.44 90 ILE A N 1
ATOM 685 C CA . ILE A 1 90 ? 10.664 -13.597 5.772 1.00 82.44 90 ILE A CA 1
ATOM 686 C C . ILE A 1 90 ? 12.146 -13.679 6.144 1.00 82.44 90 ILE A C 1
ATOM 688 O O . ILE A 1 90 ? 12.589 -14.594 6.842 1.00 82.44 90 ILE A O 1
ATOM 692 N N . THR A 1 91 ? 12.909 -12.680 5.718 1.00 87.19 91 THR A N 1
ATOM 693 C CA . THR A 1 91 ? 14.319 -12.527 6.090 1.00 87.19 91 THR A CA 1
ATOM 694 C C . THR A 1 91 ? 14.478 -12.104 7.561 1.00 87.19 91 THR A C 1
ATOM 696 O O . THR A 1 91 ? 13.579 -11.482 8.134 1.00 87.19 91 THR A O 1
ATOM 699 N N . PRO A 1 92 ? 15.638 -12.355 8.199 1.00 85.25 92 PRO A N 1
ATOM 700 C CA . PRO A 1 92 ? 15.866 -11.973 9.598 1.00 85.25 92 PRO A CA 1
ATOM 701 C C . PRO A 1 92 ? 15.678 -10.473 9.884 1.00 85.25 92 PRO A C 1
ATOM 703 O O . PRO A 1 92 ? 15.164 -10.096 10.933 1.00 85.25 92 PRO A O 1
ATOM 706 N N . TRP A 1 93 ? 16.035 -9.599 8.938 1.00 87.00 93 TRP A N 1
ATOM 707 C CA . TRP A 1 93 ? 15.818 -8.154 9.074 1.00 87.00 93 TRP A CA 1
ATOM 708 C C . TRP A 1 93 ? 14.346 -7.755 8.973 1.00 87.00 93 TRP A C 1
ATOM 710 O O . TRP A 1 93 ? 13.898 -6.859 9.689 1.00 87.00 93 TRP A O 1
ATOM 720 N N . GLN A 1 94 ? 13.570 -8.437 8.128 1.00 83.94 94 GLN A N 1
ATOM 721 C CA . GLN A 1 94 ? 12.127 -8.221 8.067 1.00 83.94 94 GLN A CA 1
ATOM 722 C C . GLN A 1 94 ? 11.466 -8.612 9.391 1.00 83.94 94 GLN A C 1
ATOM 724 O O . GLN A 1 94 ? 10.604 -7.873 9.849 1.00 83.94 94 GLN A O 1
ATOM 729 N N . TRP A 1 95 ? 11.926 -9.668 10.073 1.00 85.50 95 TRP A N 1
ATOM 730 C CA . TRP A 1 95 ? 11.448 -10.009 11.422 1.00 85.50 95 TRP A CA 1
ATOM 731 C C . TRP A 1 95 ? 11.634 -8.881 12.441 1.00 85.50 95 TRP A C 1
ATOM 733 O O . TRP A 1 95 ? 10.723 -8.626 13.230 1.00 85.50 95 TRP A O 1
ATOM 743 N N . ALA A 1 96 ? 12.759 -8.161 12.400 1.00 86.88 96 ALA A N 1
ATOM 744 C CA . ALA A 1 96 ? 12.961 -6.985 13.249 1.00 86.88 96 ALA A CA 1
ATOM 745 C C . ALA A 1 96 ? 11.939 -5.875 12.933 1.00 86.88 96 ALA A C 1
ATOM 747 O O . ALA A 1 96 ? 11.356 -5.285 13.845 1.00 86.88 96 ALA A O 1
ATOM 748 N N . GLY A 1 97 ? 11.654 -5.646 11.647 1.00 85.75 97 GLY A N 1
ATOM 749 C CA . GLY A 1 97 ? 10.599 -4.728 11.210 1.00 85.75 97 GLY A CA 1
ATOM 750 C C . GLY A 1 97 ? 9.205 -5.154 11.685 1.00 85.75 97 GLY A C 1
ATOM 751 O O . GLY A 1 97 ? 8.456 -4.328 12.206 1.00 85.75 97 GLY A O 1
ATOM 752 N N . ILE A 1 98 ? 8.877 -6.446 11.583 1.00 84.94 98 ILE A N 1
ATOM 753 C CA . ILE A 1 98 ? 7.611 -7.017 12.068 1.00 84.94 98 ILE A CA 1
ATOM 754 C C . ILE A 1 98 ? 7.472 -6.785 13.572 1.00 84.94 98 ILE A C 1
ATOM 756 O O . ILE A 1 98 ? 6.444 -6.278 14.021 1.00 84.94 98 ILE A O 1
ATOM 760 N N . ALA A 1 99 ? 8.512 -7.102 14.346 1.00 86.62 99 ALA A N 1
ATOM 761 C CA . ALA A 1 99 ? 8.517 -6.893 15.789 1.00 86.62 99 ALA A CA 1
ATOM 762 C C . ALA A 1 99 ? 8.290 -5.415 16.146 1.00 86.62 99 ALA A C 1
ATOM 764 O O . ALA A 1 99 ? 7.495 -5.114 17.037 1.00 86.62 99 ALA A O 1
ATOM 765 N N . MET A 1 100 ? 8.916 -4.490 15.412 1.00 87.06 100 MET A N 1
ATOM 766 C CA . MET A 1 100 ? 8.740 -3.052 15.620 1.00 87.06 100 MET A CA 1
ATOM 767 C C . MET A 1 100 ? 7.309 -2.586 15.312 1.00 87.06 100 MET A C 1
ATOM 769 O O . MET A 1 100 ? 6.732 -1.827 16.091 1.00 87.06 100 MET A O 1
ATOM 773 N N . VAL A 1 101 ? 6.705 -3.071 14.222 1.00 84.00 101 VAL A N 1
ATOM 774 C CA . VAL A 1 101 ? 5.307 -2.770 13.866 1.00 84.00 101 VAL A CA 1
ATOM 775 C C . VAL A 1 101 ? 4.342 -3.307 14.923 1.00 84.00 101 VAL A C 1
ATOM 777 O O . VAL A 1 101 ? 3.440 -2.587 15.352 1.00 84.00 101 VAL A O 1
ATOM 780 N N . VAL A 1 102 ? 4.544 -4.545 15.381 1.00 83.69 102 VAL A N 1
ATOM 781 C CA . VAL A 1 102 ? 3.718 -5.155 16.433 1.00 83.69 102 VAL A CA 1
ATOM 782 C C . VAL A 1 102 ? 3.859 -4.381 17.745 1.00 83.69 102 VAL A C 1
ATOM 784 O O . VAL A 1 102 ? 2.848 -4.070 18.374 1.00 83.69 102 VAL A O 1
ATOM 787 N N . ALA A 1 103 ? 5.077 -3.998 18.136 1.00 85.81 103 ALA A N 1
ATOM 788 C CA . ALA A 1 103 ? 5.309 -3.188 19.330 1.00 85.81 103 ALA A CA 1
ATOM 789 C C . ALA A 1 103 ? 4.611 -1.820 19.240 1.00 85.81 103 ALA A C 1
ATOM 791 O O . ALA A 1 103 ? 3.927 -1.415 20.181 1.00 85.81 103 ALA A O 1
ATOM 792 N N . ALA A 1 104 ? 4.710 -1.135 18.097 1.00 82.38 104 ALA A N 1
ATOM 793 C CA . ALA A 1 104 ? 4.020 0.133 17.866 1.00 82.38 104 ALA A CA 1
ATOM 794 C C . ALA A 1 104 ? 2.492 -0.023 17.957 1.00 82.38 104 ALA A C 1
ATOM 796 O O . ALA A 1 104 ? 1.830 0.769 18.631 1.00 82.38 104 ALA A O 1
ATOM 797 N N . LEU A 1 105 ? 1.932 -1.071 17.343 1.00 80.31 105 LEU A N 1
ATOM 798 C CA . LEU A 1 105 ? 0.504 -1.385 17.413 1.00 80.31 105 LEU A CA 1
ATOM 799 C C . LEU A 1 105 ? 0.051 -1.611 18.863 1.00 80.31 105 LEU A C 1
ATOM 801 O O . LEU A 1 105 ? -0.949 -1.030 19.289 1.00 80.31 105 LEU A O 1
ATOM 805 N N . VAL A 1 106 ? 0.802 -2.404 19.632 1.00 82.06 106 VAL A N 1
ATOM 806 C CA . VAL A 1 106 ? 0.524 -2.670 21.052 1.00 82.06 106 VAL A CA 1
ATOM 807 C C . VAL A 1 106 ? 0.562 -1.375 21.866 1.00 82.06 106 VAL A C 1
ATOM 809 O O . VAL A 1 106 ? -0.371 -1.111 22.627 1.00 82.06 106 VAL A O 1
ATOM 812 N N . CYS A 1 107 ? 1.576 -0.530 21.668 1.00 82.25 107 CYS A N 1
ATOM 813 C CA . CYS A 1 107 ? 1.683 0.768 22.337 1.00 82.25 107 CYS A CA 1
ATOM 814 C C . CYS A 1 107 ? 0.487 1.680 22.037 1.00 82.25 107 CYS A C 1
ATOM 816 O O . CYS A 1 107 ? -0.080 2.265 22.961 1.00 82.25 107 CYS A O 1
ATOM 818 N N . VAL A 1 108 ? 0.059 1.783 20.775 1.00 77.31 108 VAL A N 1
ATOM 819 C CA . VAL A 1 108 ? -1.082 2.637 20.406 1.00 77.31 108 VAL A CA 1
ATOM 820 C C . VAL A 1 108 ? -2.401 2.074 20.944 1.00 77.31 108 VAL A C 1
ATOM 822 O O . VAL A 1 108 ? -3.221 2.823 21.482 1.00 77.31 108 VAL A O 1
ATOM 825 N N . MET A 1 109 ? -2.602 0.756 20.864 1.00 74.00 109 MET A N 1
ATOM 826 C CA . MET A 1 109 ? -3.807 0.106 21.387 1.00 74.00 109 MET A CA 1
ATOM 827 C C . MET A 1 109 ? -3.918 0.208 22.915 1.00 74.00 109 MET A C 1
ATOM 829 O O . MET A 1 109 ? -5.007 0.461 23.439 1.00 74.00 109 MET A O 1
ATOM 833 N N . LEU A 1 110 ? -2.811 0.033 23.644 1.00 74.19 110 LEU A N 1
ATOM 834 C CA . LEU A 1 110 ? -2.792 0.115 25.107 1.00 74.19 110 LEU A CA 1
ATOM 835 C C . LEU A 1 110 ? -2.794 1.564 25.610 1.00 74.19 110 LEU A C 1
ATOM 837 O O . LEU A 1 110 ? -3.487 1.859 26.585 1.00 74.19 110 LEU A O 1
ATOM 841 N N . GLY A 1 111 ? -2.114 2.491 24.929 1.00 64.62 111 GLY A N 1
ATOM 842 C CA . GLY A 1 111 ? -2.091 3.916 25.283 1.00 64.62 111 GLY A CA 1
ATOM 843 C C . GLY A 1 111 ? -3.483 4.559 25.289 1.00 64.62 111 GLY A C 1
ATOM 844 O O . GLY A 1 111 ? -3.804 5.349 26.180 1.00 64.62 111 GLY A O 1
ATOM 845 N N . GLY A 1 112 ? -4.363 4.146 24.370 1.00 62.66 112 GLY A N 1
ATOM 846 C CA . GLY A 1 112 ? -5.770 4.559 24.372 1.00 62.66 112 GLY A CA 1
ATOM 847 C C . GLY A 1 112 ? -6.560 4.076 25.599 1.00 62.66 112 GLY A C 1
ATOM 848 O O . GLY A 1 112 ? -7.451 4.786 26.069 1.00 62.66 112 GLY A O 1
ATOM 849 N N . ARG A 1 113 ? -6.221 2.905 26.163 1.00 58.12 113 ARG A N 1
ATOM 850 C CA . ARG A 1 113 ? -6.853 2.376 27.389 1.00 58.12 113 ARG A CA 1
ATOM 851 C C . ARG A 1 113 ? -6.369 3.110 28.640 1.00 58.12 113 ARG A C 1
ATOM 853 O O . ARG A 1 113 ? -7.197 3.428 29.488 1.00 58.12 113 ARG A O 1
ATOM 860 N N . PHE A 1 114 ? -5.080 3.444 28.733 1.00 54.38 114 PHE A N 1
ATOM 861 C CA . PHE A 1 114 ? -4.541 4.211 29.867 1.00 54.38 114 PHE A CA 1
ATOM 862 C C . PHE A 1 114 ? -5.125 5.631 29.949 1.00 54.38 114 PHE A C 1
ATOM 864 O O . PHE A 1 114 ? -5.459 6.099 31.036 1.00 54.38 114 PHE A O 1
ATOM 871 N N . ASN A 1 115 ? -5.347 6.293 28.808 1.00 53.66 115 ASN A N 1
ATOM 872 C CA . ASN A 1 115 ? -5.907 7.649 28.785 1.00 53.66 115 ASN A CA 1
ATOM 873 C C . ASN A 1 115 ? -7.427 7.695 29.075 1.00 53.66 115 ASN A C 1
ATOM 875 O O . ASN A 1 115 ? -7.959 8.723 29.490 1.00 53.66 115 ASN A O 1
ATOM 879 N N . ALA A 1 116 ? -8.144 6.581 28.877 1.00 55.72 116 ALA A N 1
ATOM 880 C CA . ALA A 1 116 ? -9.565 6.460 29.218 1.00 55.72 116 ALA A CA 1
ATOM 881 C C . ALA A 1 116 ? -9.804 6.225 30.722 1.00 55.72 116 ALA A C 1
ATOM 883 O O . ALA A 1 116 ? -10.844 6.624 31.240 1.00 55.72 116 ALA A O 1
ATOM 884 N N . VAL A 1 117 ? -8.842 5.611 31.421 1.00 57.97 117 VAL A N 1
ATOM 885 C CA . VAL A 1 117 ? -8.902 5.367 32.874 1.00 57.97 117 VAL A CA 1
ATOM 886 C C . VAL A 1 117 ? -8.651 6.649 33.683 1.00 57.97 117 VAL A C 1
ATOM 888 O O . VAL A 1 117 ? -9.201 6.794 34.768 1.00 57.97 117 VAL A O 1
ATOM 891 N N . ASN A 1 118 ? -7.898 7.610 33.137 1.00 55.53 118 ASN A N 1
ATOM 892 C CA . ASN A 1 118 ? -7.490 8.834 33.839 1.00 55.53 118 ASN A CA 1
ATOM 893 C C . ASN A 1 118 ? -8.433 10.042 33.677 1.00 55.53 118 ASN A C 1
ATOM 895 O O . ASN A 1 118 ? -8.083 11.143 34.100 1.00 55.53 118 ASN A O 1
ATOM 899 N N . ARG A 1 119 ? -9.620 9.889 33.070 1.00 53.25 119 ARG A N 1
ATOM 900 C CA . ARG A 1 119 ? -10.587 10.998 33.007 1.00 53.25 119 ARG A CA 1
ATOM 901 C C . ARG A 1 119 ? -11.333 11.121 34.344 1.00 53.25 119 ARG A C 1
ATOM 903 O O . ARG A 1 119 ? -12.076 10.193 34.674 1.00 53.25 119 ARG A O 1
ATOM 910 N N . PRO A 1 120 ? -11.197 12.235 35.093 1.00 52.72 120 PRO A N 1
ATOM 911 C CA . PRO A 1 120 ? -12.080 12.496 36.223 1.00 52.72 120 PRO A CA 1
ATOM 912 C C . PRO A 1 120 ? -13.521 12.561 35.704 1.00 52.72 120 PRO A C 1
ATOM 914 O O . PRO A 1 120 ? -13.807 13.231 34.708 1.00 52.72 120 PRO A O 1
ATOM 917 N N . ARG A 1 121 ? -14.411 11.783 36.327 1.00 55.62 121 ARG A N 1
ATOM 918 C CA . ARG A 1 121 ? -15.851 11.840 36.052 1.00 55.62 121 ARG A CA 1
ATOM 919 C C . ARG A 1 121 ? -16.361 13.231 36.473 1.00 55.62 121 ARG A C 1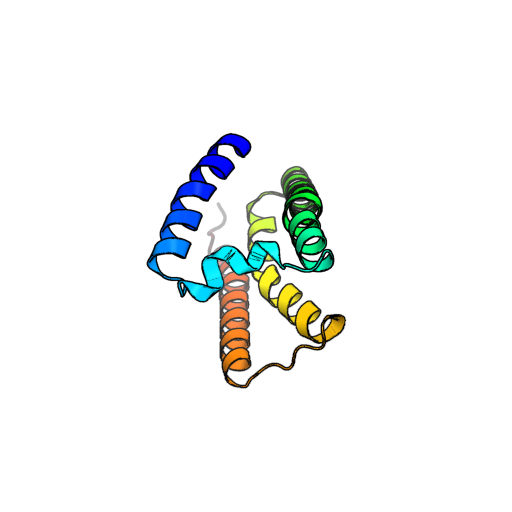
ATOM 921 O O . ARG A 1 121 ? -15.927 13.679 37.535 1.00 55.62 121 ARG A O 1
ATOM 928 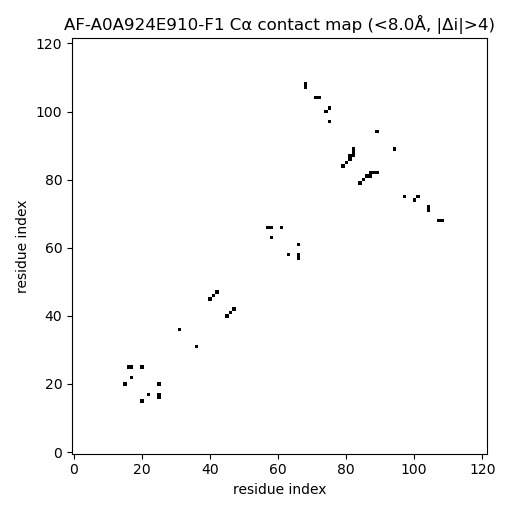N N . PRO A 1 122 ? -17.199 13.908 35.667 1.00 60.06 122 PRO A N 1
ATOM 929 C CA . PRO A 1 122 ? -17.878 15.125 36.104 1.00 60.06 122 PRO A CA 1
ATOM 930 C C . PRO A 1 122 ? -18.869 14.833 37.235 1.00 60.06 122 PRO A C 1
ATOM 932 O O . PRO A 1 122 ? -19.380 13.687 37.292 1.00 60.06 122 PRO A O 1
#

Foldseek 3Di:
DVVVVVVVVVVVVLVCCVVPPDPVCNCCVVVDDVVVVVVVCCVVPVVVVVVCVVLVVCVVVDPPVVVVLVVLCVVVVVVCCCCPPVVDDQDPVNVVVVVVSVVVSCCVVVVVVVVVVPDDDD

Solvent-accessible surface area (backbone atoms only — not comparable to full-atom values): 7197 Å² total; per-residue (Å²): 113,70,72,63,54,53,60,60,49,48,56,58,53,51,52,48,44,68,74,71,47,58,82,84,56,77,62,51,72,80,73,52,54,71,67,56,56,50,51,50,50,39,52,66,48,53,50,43,54,51,50,50,50,53,51,53,52,44,51,74,76,39,64,59,84,74,53,58,65,57,62,62,47,48,65,57,54,51,49,52,43,37,41,72,72,70,62,53,80,82,49,78,69,53,51,55,52,50,52,52,53,51,50,51,41,50,50,57,63,49,51,57,53,58,61,64,71,70,58,82,79,131

pLDDT: mean 82.17, std 11.02, range [52.5, 94.69]

Radius of gyration: 20.04 Å; Cα contacts (8 Å, |Δi|>4): 28; chains: 1; bounding box: 41×34×58 Å

Mean predicted aligned error: 9.38 Å

Secondary structure (DSSP, 8-state):
-HHHHHHHHHHHHHHHHHHHS-TTTTTGGGG--HHHHHHHHIIIIIIHHHHHHHHHHHHHHS-HHHHGGGGGGHHHHHHHHHHHTS-PPPPHHHHHHHHHHHHHHHHHHHHHHHHHHTPPP-

Sequence (122 aa):
FVVWSSSVAILPFMALSLTFDDPSLRWRWLDARPSSWLAGAYLGWVATVLGYSLWTGLLKRHPANRVAPFSLGVPVVGLAAGVGILGEVITPWQWAGIAMVVAALVCVMLGGRFNAVNRPRP